Protein AF-A0A699YIA7-F1 (afdb_monomer_lite)

InterPro domains:
  IPR008942 ENTH/VHS [G3DSA:1.25.40.90] (1-120)

Secondary structure (DSSP, 8-state):
-HHHHHHHH--SSHHHHHHHHHHHHHHHHHH-HHHHHHHHHHHHHHHHHHTTTS-HHHHHHHHHHHHHHHHHHHHHHHHHT-TT------HHHHTHHHHHHHHHHHHHH----TTTTSS--

Foldseek 3Di:
DVLLVLLVVQDQDPVSLLVSLVVLVVCCVVPNLLVSLVSLLVLLVVLCVVLPPDDPVSVVVSVVSLVSSLSSLVSNLCVLPDPPCPPDDDPRSVCNNVSSVVSSCCSVVVDDDPPPPSPDD

Structure (mmCIF, N/CA/C/O backbone):
data_AF-A0A699YIA7-F1
#
_entry.id   AF-A0A699YIA7-F1
#
loop_
_atom_site.group_PDB
_atom_site.id
_atom_site.type_symbol
_atom_site.label_atom_id
_atom_site.label_alt_id
_atom_site.label_comp_id
_atom_site.label_asym_id
_atom_site.label_entity_id
_atom_site.label_seq_id
_atom_site.pdbx_PDB_ins_code
_atom_site.Cartn_x
_atom_site.Cartn_y
_atom_site.Cartn_z
_atom_site.occupancy
_atom_site.B_iso_or_equiv
_atom_site.auth_seq_id
_atom_site.auth_comp_id
_atom_site.auth_asym_id
_atom_site.auth_atom_id
_atom_site.pdbx_PDB_model_num
ATOM 1 N N . GLN A 1 1 ? -6.095 -1.971 -11.703 1.00 59.81 1 GLN A N 1
ATOM 2 C CA . GLN A 1 1 ? -7.245 -2.566 -10.991 1.00 59.81 1 GLN A CA 1
ATOM 3 C C . GLN A 1 1 ? -6.788 -3.659 -10.021 1.00 59.81 1 GLN A C 1
ATOM 5 O O . GLN A 1 1 ? -7.097 -3.532 -8.849 1.00 59.81 1 GLN A O 1
ATOM 10 N N . GLN A 1 2 ? -5.949 -4.624 -10.428 1.00 83.62 2 GLN A N 1
ATOM 11 C CA . GLN A 1 2 ? -5.488 -5.717 -9.546 1.00 83.62 2 GLN A CA 1
ATOM 12 C C . GLN A 1 2 ? -4.770 -5.266 -8.250 1.00 83.62 2 GLN A C 1
ATOM 14 O O . GLN A 1 2 ? -5.141 -5.707 -7.172 1.00 83.62 2 GLN A O 1
ATOM 19 N N . LEU A 1 3 ? -3.820 -4.318 -8.308 1.00 87.69 3 LEU A N 1
ATOM 20 C CA . LEU A 1 3 ? -3.093 -3.856 -7.105 1.00 87.69 3 LEU A CA 1
ATOM 21 C C . LEU A 1 3 ? -3.996 -3.190 -6.048 1.00 87.69 3 LEU A C 1
ATOM 23 O O . LEU A 1 3 ? -3.716 -3.282 -4.859 1.00 87.69 3 LEU A O 1
ATOM 27 N N . GLN A 1 4 ? -5.070 -2.505 -6.453 1.00 88.62 4 GLN A N 1
ATOM 28 C CA . GLN A 1 4 ? -5.969 -1.848 -5.494 1.00 88.62 4 GLN A CA 1
ATOM 29 C C . GLN A 1 4 ? -6.693 -2.874 -4.622 1.00 88.62 4 GLN A C 1
ATOM 31 O O . GLN A 1 4 ? -6.750 -2.692 -3.411 1.00 88.62 4 GLN A O 1
ATOM 36 N N . GLN A 1 5 ? -7.158 -3.969 -5.224 1.00 91.81 5 GLN A N 1
ATOM 37 C CA . GLN A 1 5 ? -7.799 -5.060 -4.499 1.00 91.81 5 GLN A CA 1
ATOM 38 C C . GLN A 1 5 ? -6.831 -5.718 -3.503 1.00 91.81 5 GLN A C 1
ATOM 40 O O . GLN A 1 5 ? -7.159 -5.882 -2.331 1.00 91.81 5 GLN A O 1
ATOM 45 N N . GLU A 1 6 ? -5.592 -5.978 -3.924 1.00 93.56 6 GLU A N 1
ATOM 46 C CA . GLU A 1 6 ? -4.547 -6.534 -3.050 1.00 93.56 6 GLU A CA 1
ATOM 47 C C . GLU A 1 6 ? -4.248 -5.620 -1.841 1.00 93.56 6 GLU A C 1
ATOM 49 O O . GLU A 1 6 ? -4.026 -6.089 -0.725 1.00 93.56 6 GLU A O 1
ATOM 54 N N . LEU A 1 7 ? -4.290 -4.293 -2.024 1.00 92.94 7 LEU A N 1
ATOM 55 C CA . LEU A 1 7 ? -4.131 -3.318 -0.935 1.00 92.94 7 LEU A CA 1
ATOM 56 C C . LEU A 1 7 ? -5.357 -3.239 -0.009 1.00 92.94 7 LEU A C 1
ATOM 58 O O . LEU A 1 7 ? -5.236 -2.835 1.153 1.00 92.94 7 LEU A O 1
ATOM 62 N N . GLU A 1 8 ? -6.547 -3.578 -0.499 1.00 92.25 8 GLU A N 1
ATOM 63 C CA . GLU A 1 8 ? -7.769 -3.625 0.304 1.00 92.25 8 GLU A CA 1
ATOM 64 C C . GLU A 1 8 ? -7.823 -4.855 1.207 1.00 92.25 8 GLU A C 1
ATOM 66 O O . GLU A 1 8 ? -8.228 -4.739 2.373 1.00 92.25 8 GLU A O 1
ATOM 71 N N . GLU A 1 9 ? -7.364 -5.984 0.669 1.00 92.56 9 GLU A N 1
ATOM 72 C CA . GLU A 1 9 ? -7.325 -7.300 1.305 1.00 92.56 9 GLU A CA 1
ATOM 73 C C . GLU A 1 9 ? -6.031 -7.550 2.104 1.00 92.56 9 GLU A C 1
ATOM 75 O O . GLU A 1 9 ? -5.913 -8.576 2.776 1.00 92.56 9 GLU A O 1
ATOM 80 N N . LEU A 1 10 ? -5.081 -6.603 2.098 1.00 93.56 10 LEU A N 1
ATOM 81 C CA . LEU A 1 10 ? -3.775 -6.734 2.749 1.00 93.56 10 LEU A CA 1
ATOM 82 C C . LEU A 1 10 ? -3.881 -7.154 4.225 1.00 93.56 10 LEU A C 1
ATOM 84 O O . LEU A 1 10 ? -4.318 -6.394 5.104 1.00 93.56 10 LEU A O 1
ATOM 88 N N . ARG A 1 11 ? -3.366 -8.351 4.513 1.00 92.44 11 ARG A N 1
ATOM 89 C CA . ARG A 1 11 ? -3.216 -8.883 5.869 1.00 92.44 11 ARG A CA 1
ATOM 90 C C . ARG A 1 11 ? -1.827 -8.573 6.419 1.00 92.44 11 ARG A C 1
ATOM 92 O O . ARG A 1 11 ? -0.880 -8.329 5.682 1.00 92.44 11 ARG A O 1
ATOM 99 N N . GLY A 1 12 ? -1.729 -8.546 7.747 1.00 86.50 12 GLY A N 1
ATOM 100 C CA . GLY A 1 12 ? -0.501 -8.180 8.463 1.00 86.50 12 GLY A CA 1
ATOM 101 C C . GLY A 1 12 ? 0.491 -9.328 8.649 1.00 86.50 12 GLY A C 1
ATOM 102 O O . GLY A 1 12 ? 1.499 -9.151 9.328 1.00 86.50 12 GLY A O 1
ATOM 103 N N . ASP A 1 13 ? 0.206 -10.515 8.114 1.00 94.00 13 ASP A N 1
ATOM 104 C CA . ASP A 1 13 ? 1.137 -11.636 8.162 1.00 94.00 13 ASP A CA 1
ATOM 105 C C . ASP A 1 13 ? 2.249 -11.480 7.112 1.00 94.00 13 ASP A C 1
ATOM 107 O O . ASP A 1 13 ? 2.071 -10.872 6.054 1.00 94.00 13 ASP A O 1
ATOM 111 N N . LYS A 1 14 ? 3.425 -12.044 7.414 1.00 87.69 14 LYS A N 1
ATOM 112 C CA . LYS A 1 14 ? 4.625 -11.897 6.576 1.00 87.69 14 LYS A CA 1
ATOM 113 C C . LYS A 1 14 ? 4.408 -12.374 5.139 1.00 87.69 14 LYS A C 1
ATOM 115 O O . LYS A 1 14 ? 4.963 -11.775 4.221 1.00 87.69 14 LYS A O 1
ATOM 120 N N . GLN A 1 15 ? 3.632 -13.441 4.943 1.00 90.94 15 GLN A N 1
ATOM 121 C CA . GLN A 1 15 ? 3.413 -14.024 3.623 1.00 90.94 15 GLN A CA 1
ATOM 122 C C . GLN A 1 15 ? 2.520 -13.120 2.772 1.00 90.94 15 GLN A C 1
ATOM 124 O O . GLN A 1 15 ? 2.874 -12.830 1.632 1.00 90.94 15 GLN A O 1
ATOM 129 N N . SER A 1 16 ? 1.425 -12.608 3.340 1.00 92.94 16 SER A N 1
ATOM 130 C CA . SER A 1 16 ? 0.554 -11.638 2.676 1.00 92.94 16 SER A CA 1
ATOM 131 C C . SER A 1 16 ? 1.305 -10.357 2.326 1.00 92.94 16 SER A C 1
ATOM 133 O O . SER A 1 16 ? 1.180 -9.874 1.205 1.00 92.94 16 SER A O 1
ATOM 135 N N . ILE A 1 17 ? 2.113 -9.822 3.246 1.00 92.44 17 ILE A N 1
ATOM 136 C CA . ILE A 1 17 ? 2.890 -8.602 2.993 1.00 92.44 17 ILE A CA 1
ATOM 137 C C . ILE A 1 17 ? 3.889 -8.823 1.855 1.00 92.44 17 ILE A C 1
ATOM 139 O O . ILE A 1 17 ? 3.979 -7.988 0.957 1.00 92.44 17 ILE A O 1
ATOM 143 N N . LYS A 1 18 ? 4.616 -9.948 1.860 1.00 90.00 18 LYS A N 1
ATOM 144 C CA . LYS A 1 18 ? 5.569 -10.265 0.791 1.00 90.00 18 LYS A CA 1
ATOM 145 C C . LYS A 1 18 ? 4.866 -10.447 -0.557 1.00 90.00 18 LYS A C 1
ATOM 147 O O . LYS A 1 18 ? 5.320 -9.882 -1.542 1.00 90.00 18 LYS A O 1
ATOM 152 N N . TRP A 1 19 ? 3.753 -11.180 -0.593 1.00 92.62 19 TRP A N 1
ATOM 153 C CA . TRP A 1 19 ? 2.971 -11.389 -1.814 1.00 92.62 19 TRP A CA 1
ATOM 154 C C . TRP A 1 19 ? 2.532 -10.064 -2.444 1.00 92.62 19 TRP A C 1
ATOM 156 O O . TRP A 1 19 ? 2.777 -9.816 -3.624 1.00 92.62 19 TRP A O 1
ATOM 166 N N . VAL A 1 20 ? 1.942 -9.174 -1.642 1.00 93.88 20 VAL A N 1
ATOM 167 C CA . VAL A 1 20 ? 1.495 -7.862 -2.1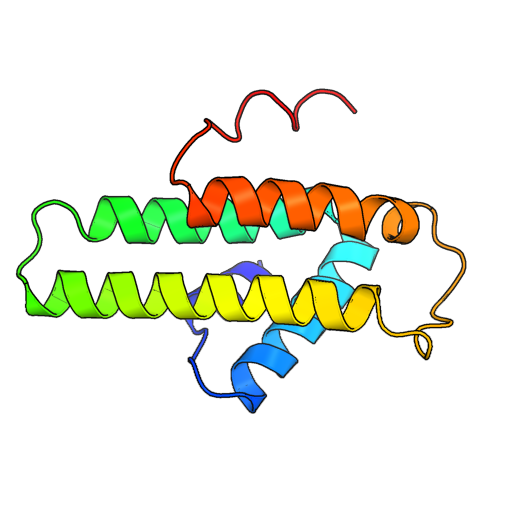25 1.00 93.88 20 VAL A CA 1
ATOM 168 C C . VAL A 1 20 ? 2.687 -6.975 -2.504 1.00 93.88 20 VAL A C 1
ATOM 170 O O . VAL A 1 20 ? 2.581 -6.197 -3.450 1.00 93.88 20 VAL A O 1
ATOM 173 N N . ALA A 1 21 ? 3.839 -7.106 -1.836 1.00 90.88 21 ALA A N 1
ATOM 174 C CA . ALA A 1 21 ? 5.066 -6.409 -2.225 1.00 90.88 21 ALA A CA 1
ATOM 175 C C . ALA A 1 21 ? 5.563 -6.856 -3.608 1.00 90.88 21 ALA A C 1
ATOM 177 O O . ALA A 1 21 ? 5.880 -6.006 -4.438 1.00 90.88 21 ALA A O 1
ATOM 178 N N . ASP A 1 22 ? 5.567 -8.162 -3.882 1.00 89.25 22 ASP A N 1
ATOM 179 C CA . ASP A 1 22 ? 5.944 -8.709 -5.188 1.00 89.25 22 ASP A CA 1
ATOM 180 C C . ASP A 1 22 ? 4.982 -8.188 -6.281 1.00 89.25 22 ASP A C 1
ATOM 182 O O . ASP A 1 22 ? 5.426 -7.685 -7.315 1.00 89.25 22 ASP A O 1
ATOM 186 N N . LYS A 1 23 ? 3.666 -8.162 -6.014 1.00 90.00 23 LYS A N 1
ATOM 187 C CA . LYS A 1 23 ? 2.661 -7.570 -6.922 1.00 90.00 23 LYS A CA 1
ATOM 188 C C . LYS A 1 23 ? 2.814 -6.067 -7.124 1.00 90.00 23 LYS A C 1
ATOM 190 O O . LYS A 1 23 ? 2.613 -5.569 -8.232 1.00 90.00 23 LYS A O 1
ATOM 195 N N . ALA A 1 24 ? 3.194 -5.333 -6.084 1.00 89.44 24 ALA A N 1
ATOM 196 C CA . ALA A 1 24 ? 3.501 -3.914 -6.187 1.00 89.44 24 ALA A CA 1
ATOM 197 C C . ALA A 1 24 ? 4.739 -3.668 -7.066 1.00 89.44 24 ALA A C 1
ATOM 199 O O . ALA A 1 24 ? 4.754 -2.708 -7.833 1.00 89.44 24 ALA A O 1
ATOM 200 N N . LEU A 1 25 ? 5.750 -4.538 -7.005 1.00 85.12 25 LEU A N 1
ATOM 201 C CA . LEU A 1 25 ? 6.943 -4.451 -7.850 1.00 85.12 25 LEU A CA 1
ATOM 202 C C . LEU A 1 25 ? 6.646 -4.803 -9.313 1.00 85.12 25 LEU A C 1
ATOM 204 O O . LEU A 1 25 ? 7.048 -4.047 -10.197 1.00 85.12 25 LEU A O 1
ATOM 208 N N . GLU A 1 26 ? 5.880 -5.868 -9.576 1.00 86.00 26 GLU A N 1
ATOM 209 C CA . GLU A 1 26 ? 5.374 -6.195 -10.922 1.00 86.00 26 GLU A CA 1
ATOM 210 C C . GLU A 1 26 ? 4.597 -5.003 -11.516 1.00 86.00 26 GLU A C 1
ATOM 212 O O . GLU A 1 26 ? 4.849 -4.559 -12.639 1.00 86.00 26 GLU A O 1
ATOM 217 N N . ALA A 1 27 ? 3.692 -4.408 -10.730 1.00 85.00 27 ALA A N 1
ATOM 218 C CA . ALA A 1 27 ? 2.932 -3.234 -11.145 1.00 85.00 27 ALA A CA 1
ATOM 219 C C . ALA A 1 27 ? 3.822 -1.999 -11.362 1.00 85.00 27 ALA A C 1
ATOM 221 O O . ALA A 1 27 ? 3.547 -1.199 -12.255 1.00 85.00 27 ALA A O 1
ATOM 222 N N . ALA A 1 28 ? 4.894 -1.832 -10.581 1.00 83.62 28 ALA A N 1
ATOM 223 C CA . ALA A 1 28 ? 5.832 -0.724 -10.743 1.00 83.62 28 ALA A CA 1
ATOM 224 C C . ALA A 1 28 ? 6.638 -0.842 -12.043 1.00 83.62 28 ALA A C 1
ATOM 226 O O . ALA A 1 28 ? 6.951 0.183 -12.647 1.00 83.62 28 ALA A O 1
ATOM 227 N N . GLN A 1 29 ? 6.940 -2.062 -12.492 1.00 79.19 29 GLN A N 1
ATOM 228 C CA . GLN A 1 29 ? 7.580 -2.304 -13.787 1.00 79.19 29 GLN A CA 1
ATOM 229 C C . GLN A 1 29 ? 6.645 -1.963 -14.955 1.00 79.19 29 GLN A C 1
ATOM 231 O O . GLN A 1 29 ? 7.092 -1.377 -15.936 1.00 79.19 29 GLN A O 1
ATOM 236 N N . ALA A 1 30 ? 5.350 -2.275 -14.835 1.00 79.12 30 ALA A N 1
ATOM 237 C CA . ALA A 1 30 ? 4.370 -2.031 -15.894 1.00 79.12 30 ALA A CA 1
ATOM 238 C C . ALA A 1 30 ? 3.857 -0.578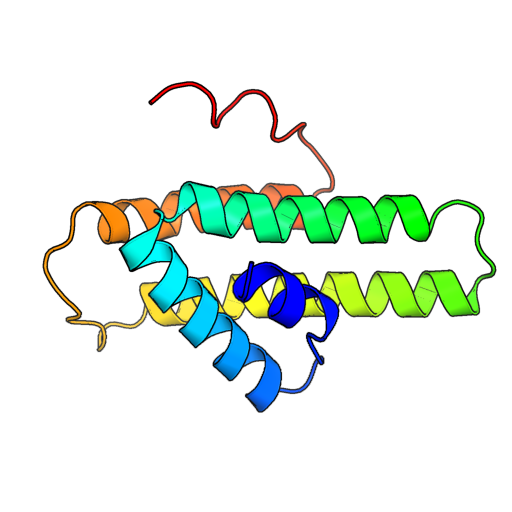 -15.950 1.00 79.12 30 ALA A C 1
ATOM 240 O O . ALA A 1 30 ? 3.703 -0.013 -17.029 1.00 79.12 30 ALA A O 1
ATOM 241 N N . ALA A 1 31 ? 3.565 0.027 -14.795 1.00 76.06 31 ALA A N 1
ATOM 242 C CA . ALA A 1 31 ? 2.874 1.318 -14.677 1.00 76.06 31 ALA A CA 1
ATOM 243 C C . ALA A 1 31 ? 3.731 2.435 -14.049 1.00 76.06 31 ALA A C 1
ATOM 245 O O . ALA A 1 31 ? 3.275 3.573 -13.917 1.00 76.06 31 ALA A O 1
ATOM 246 N N . GLY A 1 32 ? 4.963 2.124 -13.644 1.00 74.12 32 GLY A N 1
ATOM 247 C CA . GLY A 1 32 ? 5.874 3.051 -12.981 1.00 74.12 32 GLY A CA 1
ATOM 248 C C . GLY A 1 32 ? 5.709 3.100 -11.458 1.00 74.12 32 GLY A C 1
ATOM 249 O O . GLY A 1 32 ? 4.610 3.036 -10.901 1.00 74.12 32 GLY A O 1
ATOM 250 N N . SER A 1 33 ? 6.831 3.296 -10.764 1.00 73.62 33 SER A N 1
ATOM 251 C CA . SER A 1 33 ? 6.915 3.367 -9.297 1.00 73.62 33 SER A CA 1
ATOM 252 C C . SER A 1 33 ? 6.022 4.435 -8.670 1.00 73.62 33 SER A C 1
ATOM 254 O O . SER A 1 33 ? 5.397 4.203 -7.635 1.00 73.62 33 SER A O 1
ATOM 256 N N . SER A 1 34 ? 5.903 5.593 -9.319 1.00 76.19 34 SER A N 1
ATOM 257 C CA . SER A 1 34 ? 5.041 6.683 -8.862 1.00 76.19 34 SER A CA 1
ATOM 258 C C . SER A 1 34 ? 3.567 6.270 -8.790 1.00 76.19 34 SER A C 1
ATOM 260 O O . SER A 1 34 ? 2.867 6.676 -7.866 1.00 76.19 34 SER A O 1
ATOM 262 N N . ALA A 1 35 ? 3.079 5.456 -9.732 1.00 79.56 35 ALA A N 1
ATOM 263 C CA . ALA A 1 35 ? 1.686 5.009 -9.739 1.00 79.56 35 ALA A CA 1
ATOM 264 C C . ALA A 1 35 ? 1.391 4.058 -8.569 1.00 79.56 35 ALA A C 1
ATOM 266 O O . ALA A 1 35 ? 0.373 4.209 -7.893 1.00 79.56 35 ALA A O 1
ATOM 267 N N . VAL A 1 36 ? 2.317 3.141 -8.286 1.00 84.50 36 VAL A N 1
ATOM 268 C CA . VAL A 1 36 ? 2.232 2.205 -7.156 1.00 84.50 36 VAL A CA 1
ATOM 269 C C . VAL A 1 36 ? 2.262 2.946 -5.822 1.00 84.50 36 VAL A C 1
ATOM 271 O O . VAL A 1 36 ? 1.394 2.726 -4.978 1.00 84.50 36 VAL A O 1
ATOM 274 N N . MET A 1 37 ? 3.194 3.889 -5.648 1.00 81.81 37 MET A N 1
ATOM 275 C CA . MET A 1 37 ? 3.266 4.669 -4.410 1.00 81.81 37 MET A CA 1
ATOM 276 C C . MET A 1 37 ? 2.030 5.541 -4.204 1.00 81.81 37 MET A C 1
ATOM 278 O O . MET A 1 37 ? 1.523 5.608 -3.086 1.00 81.81 37 MET A O 1
ATOM 282 N N . ARG A 1 38 ? 1.481 6.142 -5.269 1.00 83.19 38 ARG A N 1
ATOM 283 C CA . ARG A 1 38 ? 0.200 6.859 -5.186 1.00 83.19 38 ARG A CA 1
ATOM 284 C C . ARG A 1 38 ? -0.927 5.945 -4.712 1.00 83.19 38 ARG A C 1
ATOM 286 O O . ARG A 1 38 ? -1.642 6.332 -3.798 1.00 83.19 38 ARG A O 1
ATOM 293 N N . ALA A 1 39 ? -1.050 4.734 -5.257 1.00 88.19 39 ALA A N 1
ATOM 294 C CA . ALA A 1 39 ? -2.085 3.787 -4.835 1.00 88.19 39 ALA A CA 1
ATOM 295 C C . ALA A 1 39 ? -1.981 3.435 -3.338 1.00 88.19 39 ALA A C 1
ATOM 297 O O . ALA A 1 39 ? -2.986 3.461 -2.624 1.00 88.19 39 ALA A O 1
ATOM 298 N N . ILE A 1 40 ? -0.764 3.179 -2.845 1.00 89.50 40 ILE A N 1
ATOM 299 C CA . ILE A 1 40 ? -0.510 2.885 -1.427 1.00 89.50 40 ILE A CA 1
ATOM 300 C C . ILE A 1 40 ? -0.865 4.088 -0.540 1.00 89.50 40 ILE A C 1
ATOM 302 O O . ILE A 1 40 ? -1.530 3.922 0.487 1.00 89.50 40 ILE A O 1
ATOM 306 N N . ILE A 1 41 ? -0.455 5.303 -0.926 1.00 84.38 41 ILE A N 1
ATOM 307 C CA . ILE A 1 41 ? -0.743 6.498 -0.126 1.00 84.38 41 ILE A CA 1
ATOM 308 C C . ILE A 1 41 ? -2.239 6.810 -0.123 1.00 84.38 41 ILE A C 1
ATOM 310 O O . ILE A 1 41 ? -2.796 7.029 0.950 1.00 84.38 41 ILE A O 1
ATOM 314 N N . THR A 1 42 ? -2.906 6.764 -1.281 1.00 88.75 42 THR A N 1
ATOM 315 C CA . THR A 1 42 ? -4.359 6.951 -1.377 1.00 88.75 42 THR A CA 1
ATOM 316 C C . THR A 1 42 ? -5.084 5.994 -0.439 1.00 88.75 42 THR A C 1
ATOM 318 O O . THR A 1 42 ? -5.908 6.438 0.356 1.00 88.75 42 THR A O 1
ATOM 321 N N . ARG A 1 43 ? -4.718 4.704 -0.435 1.00 91.19 43 ARG A N 1
ATOM 322 C CA . ARG A 1 43 ? -5.327 3.726 0.473 1.00 91.19 43 ARG A CA 1
ATOM 323 C C . ARG A 1 43 ? -5.107 4.083 1.945 1.00 91.19 43 ARG A C 1
ATOM 325 O O . ARG A 1 43 ? -6.043 3.993 2.736 1.00 91.19 43 ARG A O 1
ATOM 332 N N . SER A 1 44 ? -3.900 4.500 2.326 1.00 87.31 44 SER A N 1
ATOM 333 C CA . SER A 1 44 ? -3.608 4.912 3.706 1.00 87.31 44 SER A CA 1
ATOM 334 C C . SER A 1 44 ? -4.395 6.151 4.136 1.00 87.31 44 SER A C 1
ATOM 336 O O . SER A 1 44 ? -4.860 6.202 5.277 1.00 87.31 44 SER A O 1
ATOM 338 N N . SER A 1 45 ? -4.577 7.123 3.236 1.00 87.06 45 SER A N 1
ATOM 339 C CA . SER A 1 45 ? -5.406 8.309 3.475 1.00 87.06 45 SER A CA 1
ATOM 340 C C . SER A 1 45 ? -6.875 7.935 3.649 1.00 87.06 45 SER A C 1
ATOM 342 O O . SER A 1 45 ? -7.461 8.309 4.659 1.00 87.06 45 SER A O 1
ATOM 344 N N . THR A 1 46 ? -7.436 7.098 2.768 1.00 90.19 46 THR A N 1
ATOM 345 C CA . THR A 1 46 ? -8.818 6.603 2.898 1.00 90.19 46 THR A CA 1
ATOM 346 C C . THR A 1 46 ? -9.041 5.876 4.225 1.00 90.19 46 THR A C 1
ATOM 348 O O . THR A 1 46 ? -10.057 6.078 4.880 1.00 90.19 46 THR A O 1
ATOM 351 N N . LEU A 1 47 ? -8.082 5.057 4.671 1.00 89.12 47 LEU A N 1
ATOM 352 C CA . LEU A 1 47 ? -8.168 4.393 5.976 1.00 89.12 47 LEU A CA 1
ATOM 353 C C . LEU A 1 47 ? -8.060 5.379 7.152 1.00 89.12 47 LEU A C 1
ATOM 355 O O . LEU A 1 47 ? -8.650 5.135 8.200 1.00 89.12 47 LEU A O 1
ATOM 359 N N . LYS A 1 48 ? -7.290 6.467 7.010 1.00 86.06 48 LYS A N 1
ATOM 360 C CA . LYS A 1 48 ? -7.154 7.513 8.038 1.00 86.06 48 LYS A CA 1
ATOM 361 C C . LYS A 1 48 ? -8.450 8.307 8.174 1.00 86.06 48 LYS A C 1
ATOM 363 O O . LYS A 1 48 ? -8.912 8.515 9.288 1.00 86.06 48 LYS A O 1
ATOM 368 N N . GLU A 1 49 ? -9.012 8.732 7.049 1.00 87.12 49 GLU A N 1
ATOM 369 C CA . GLU A 1 49 ? -10.279 9.462 6.984 1.00 87.12 49 GLU A CA 1
ATOM 370 C C . GLU A 1 49 ? -11.433 8.592 7.477 1.00 87.12 49 GLU A C 1
ATOM 372 O O . GLU A 1 49 ? -12.215 9.038 8.307 1.00 87.12 49 GLU A O 1
ATOM 377 N N . GLY A 1 50 ? -11.477 7.322 7.066 1.00 85.12 50 GLY A N 1
ATOM 378 C CA . GLY A 1 50 ? -12.491 6.373 7.522 1.00 85.12 50 GLY A CA 1
ATOM 379 C C . GLY A 1 50 ? -12.432 6.058 9.018 1.00 85.12 50 GLY A C 1
ATOM 380 O O . GLY A 1 50 ? -13.419 5.581 9.557 1.00 85.12 50 GLY A O 1
ATOM 381 N N . ALA A 1 51 ? -11.305 6.307 9.695 1.00 81.69 51 ALA A N 1
ATOM 382 C CA . ALA A 1 51 ? -11.189 6.142 11.146 1.00 81.69 51 ALA A CA 1
ATOM 383 C C . ALA A 1 51 ? -11.694 7.367 11.928 1.00 81.69 51 ALA A C 1
ATOM 385 O O . ALA A 1 51 ? -11.880 7.291 13.143 1.00 81.69 51 ALA A O 1
ATOM 386 N N . ALA A 1 52 ? -11.885 8.508 11.259 1.00 81.62 52 ALA A N 1
ATOM 387 C CA . ALA A 1 52 ? -12.406 9.708 11.891 1.00 81.62 52 ALA A CA 1
ATOM 388 C C . ALA A 1 52 ? -13.922 9.573 12.094 1.00 81.62 52 ALA A C 1
ATOM 390 O O . ALA A 1 52 ? -14.672 9.367 11.146 1.00 81.62 52 ALA A O 1
ATOM 391 N N . GLY A 1 53 ? -14.381 9.706 13.339 1.00 79.62 53 GLY A N 1
ATOM 392 C CA . GLY A 1 53 ? -15.812 9.682 13.663 1.00 79.62 53 GLY A CA 1
ATOM 393 C C . GLY A 1 53 ? -16.454 8.291 13.712 1.00 79.62 53 GLY A C 1
ATOM 394 O O . GLY A 1 53 ? -17.666 8.207 13.895 1.00 79.62 53 GLY A O 1
ATOM 395 N N . THR A 1 54 ? -15.678 7.209 13.589 1.00 87.88 54 THR A N 1
ATOM 396 C CA . THR A 1 54 ? -16.155 5.836 13.832 1.00 87.88 54 THR A CA 1
ATOM 397 C C . THR A 1 54 ? -15.969 5.420 15.290 1.00 87.88 54 THR A C 1
ATOM 399 O O . THR A 1 54 ? -15.233 6.061 16.042 1.00 87.88 54 THR A O 1
ATOM 402 N N . ASP A 1 55 ? -16.601 4.316 15.696 1.00 93.44 55 ASP A N 1
ATOM 403 C CA . ASP A 1 55 ? -16.403 3.748 17.028 1.00 93.44 55 ASP A CA 1
ATOM 404 C C . ASP A 1 55 ? -14.932 3.327 17.268 1.00 93.44 55 ASP A C 1
ATOM 406 O O . ASP A 1 55 ? -14.186 3.066 16.312 1.00 93.44 55 ASP A O 1
ATOM 410 N N . PRO A 1 56 ? -14.485 3.234 18.537 1.00 87.50 56 PRO A N 1
ATOM 411 C CA . PRO A 1 56 ? -13.090 2.932 18.855 1.00 87.50 56 PRO A CA 1
ATOM 412 C C . PRO A 1 56 ? -12.581 1.594 18.300 1.00 87.50 56 PRO A C 1
ATOM 414 O O . PRO A 1 56 ? -11.402 1.494 17.957 1.00 87.50 56 PRO A O 1
ATOM 417 N N . ALA A 1 57 ? -13.432 0.569 18.194 1.00 86.88 57 ALA A N 1
ATOM 418 C CA . ALA A 1 57 ? -13.017 -0.742 17.701 1.00 86.88 57 ALA A CA 1
ATOM 419 C C . ALA A 1 57 ? -12.785 -0.709 16.183 1.00 86.88 57 ALA A C 1
ATOM 421 O O . ALA A 1 57 ? -11.777 -1.227 15.691 1.00 86.88 57 ALA A O 1
ATOM 422 N N . MET A 1 58 ? -13.662 -0.030 15.441 1.00 88.94 58 MET A N 1
ATOM 423 C CA . MET A 1 58 ? -13.477 0.211 14.012 1.00 88.94 58 MET A CA 1
ATOM 424 C C . MET A 1 58 ? -12.254 1.093 13.736 1.00 88.94 58 MET A C 1
ATOM 426 O O . MET A 1 58 ? -11.443 0.770 12.865 1.00 88.94 58 MET A O 1
ATOM 430 N N . ALA A 1 59 ? -12.052 2.156 14.521 1.00 82.50 59 ALA A N 1
ATOM 431 C CA . ALA A 1 59 ? -10.882 3.022 14.391 1.00 82.50 59 ALA A CA 1
ATOM 432 C C . ALA A 1 59 ? -9.567 2.240 14.584 1.00 82.50 59 ALA A C 1
ATOM 434 O O . ALA A 1 59 ? -8.629 2.394 13.796 1.00 82.50 59 ALA A O 1
ATOM 435 N N . GLN A 1 60 ? -9.513 1.332 15.567 1.00 84.50 60 GLN A N 1
ATOM 436 C CA . GLN A 1 60 ? -8.366 0.440 15.778 1.00 84.50 60 GLN A CA 1
ATOM 437 C C . GLN A 1 60 ? -8.150 -0.530 14.610 1.00 84.50 60 GLN A C 1
ATOM 439 O O . GLN A 1 60 ? -7.010 -0.745 14.191 1.00 84.50 60 GLN A O 1
ATOM 444 N N . LEU A 1 61 ? -9.221 -1.098 14.045 1.00 88.81 61 LEU A N 1
ATOM 445 C CA . LEU A 1 61 ? -9.126 -1.978 12.878 1.00 88.81 61 LEU A CA 1
ATOM 446 C C . LEU A 1 61 ? -8.548 -1.236 11.662 1.00 88.81 61 LEU A C 1
ATOM 448 O O . LEU A 1 61 ? -7.649 -1.746 10.988 1.00 88.81 61 LEU A O 1
ATOM 452 N N . LEU A 1 62 ? -9.029 -0.023 11.394 1.00 88.00 62 LEU A N 1
ATOM 453 C CA . LEU A 1 62 ? -8.549 0.812 10.292 1.00 88.00 62 LEU A CA 1
ATOM 454 C C . LEU A 1 62 ? -7.102 1.263 10.516 1.00 88.00 62 LEU A C 1
ATOM 456 O O . LEU A 1 62 ? -6.287 1.209 9.591 1.00 88.00 62 LEU A O 1
ATOM 460 N N . GLN A 1 63 ? -6.734 1.605 11.752 1.00 86.00 63 GLN A N 1
ATOM 461 C CA . GLN A 1 63 ? -5.350 1.896 12.117 1.00 86.00 63 GLN A CA 1
ATOM 462 C C . GLN A 1 63 ? -4.437 0.678 11.921 1.00 86.00 63 GLN A C 1
ATOM 464 O O . GLN A 1 63 ? -3.348 0.819 11.365 1.00 86.00 63 GLN A O 1
ATOM 469 N N . LYS A 1 64 ? -4.887 -0.530 12.282 1.00 88.38 64 LYS A N 1
ATOM 470 C CA . LYS A 1 64 ? -4.151 -1.777 12.025 1.00 88.38 64 LYS A CA 1
ATOM 471 C C . LYS A 1 64 ? -3.921 -1.998 10.528 1.00 88.38 64 LYS A C 1
ATOM 473 O O . LYS A 1 64 ? -2.812 -2.339 10.127 1.00 88.38 64 LYS A O 1
ATOM 478 N N . LYS A 1 65 ? -4.922 -1.733 9.682 1.00 90.44 65 LYS A N 1
ATOM 479 C CA . LYS A 1 65 ? -4.752 -1.786 8.219 1.00 90.44 65 LYS A CA 1
ATOM 480 C C . LYS A 1 65 ? -3.719 -0.767 7.719 1.00 90.44 65 LYS A C 1
ATOM 482 O O . LYS A 1 65 ? -2.911 -1.102 6.857 1.00 90.44 65 LYS A O 1
ATOM 487 N N . ARG A 1 66 ? -3.673 0.444 8.290 1.00 88.88 66 ARG A N 1
ATOM 488 C CA . ARG A 1 66 ? -2.626 1.438 7.967 1.00 88.88 66 ARG A CA 1
ATOM 489 C C . ARG A 1 66 ? -1.232 0.966 8.375 1.00 88.88 66 ARG A C 1
ATOM 491 O O . ARG A 1 66 ? -0.286 1.163 7.622 1.00 88.88 66 ARG A O 1
ATOM 498 N N . ILE A 1 67 ? -1.107 0.310 9.527 1.00 87.00 67 ILE A N 1
ATOM 499 C CA . ILE A 1 67 ? 0.155 -0.295 9.972 1.00 87.00 67 ILE A CA 1
ATOM 500 C C . ILE A 1 67 ? 0.613 -1.385 8.988 1.00 87.00 67 ILE A C 1
ATOM 502 O O . ILE A 1 67 ? 1.786 -1.416 8.625 1.00 87.00 67 ILE A O 1
ATOM 506 N N . ASN A 1 68 ? -0.296 -2.219 8.470 1.00 90.38 68 ASN A N 1
ATOM 507 C CA . ASN A 1 68 ? 0.054 -3.210 7.443 1.00 90.38 68 ASN A CA 1
ATOM 508 C C . ASN A 1 68 ? 0.618 -2.553 6.171 1.00 90.38 68 ASN A C 1
ATOM 510 O O . ASN A 1 68 ? 1.587 -3.056 5.606 1.00 90.38 68 ASN A O 1
ATOM 514 N N . LEU A 1 69 ? 0.070 -1.407 5.743 1.00 89.81 69 LEU A N 1
ATOM 515 C CA . LEU A 1 69 ? 0.615 -0.648 4.608 1.00 89.81 69 LEU A CA 1
ATOM 516 C C . LEU A 1 69 ? 2.029 -0.119 4.884 1.00 89.81 69 LEU A C 1
ATOM 518 O O . LEU A 1 69 ? 2.854 -0.097 3.975 1.00 89.81 69 LEU A O 1
ATOM 522 N N . LEU A 1 70 ? 2.340 0.275 6.123 1.00 87.00 70 LEU A N 1
ATOM 523 C CA . LEU A 1 70 ? 3.704 0.668 6.498 1.00 87.00 70 LEU A CA 1
ATOM 524 C C . LEU A 1 70 ? 4.671 -0.513 6.392 1.00 87.00 70 LEU A C 1
ATOM 526 O O . LEU A 1 70 ? 5.762 -0.358 5.842 1.00 87.00 70 LEU A O 1
ATOM 530 N N . TYR A 1 71 ? 4.261 -1.695 6.860 1.00 87.81 71 TYR A N 1
ATOM 531 C CA . TYR A 1 71 ? 5.062 -2.906 6.695 1.00 87.81 71 TYR A CA 1
ATOM 532 C C . TYR A 1 71 ? 5.263 -3.263 5.222 1.00 87.81 71 TYR A C 1
ATOM 534 O O . TYR A 1 71 ? 6.383 -3.581 4.839 1.00 87.81 71 TYR A O 1
ATOM 542 N N . LEU A 1 72 ? 4.227 -3.130 4.388 1.00 90.44 72 LEU A N 1
ATOM 543 C CA . LEU A 1 72 ? 4.329 -3.318 2.940 1.00 90.44 72 LEU A CA 1
ATOM 544 C C . LEU A 1 72 ? 5.378 -2.393 2.315 1.00 90.44 72 LEU A C 1
ATOM 546 O O . LEU A 1 72 ? 6.263 -2.865 1.607 1.00 90.44 72 LEU A O 1
ATOM 550 N N . VAL A 1 73 ? 5.322 -1.091 2.605 1.00 86.75 73 VAL A N 1
ATOM 551 C CA . VAL A 1 73 ? 6.297 -0.118 2.084 1.00 86.75 73 VAL A CA 1
ATOM 552 C C . VAL A 1 73 ? 7.714 -0.448 2.551 1.00 86.75 73 VAL A C 1
ATOM 554 O O . VAL A 1 73 ? 8.649 -0.413 1.753 1.00 86.75 73 VAL A O 1
ATOM 557 N N . ASN A 1 74 ? 7.879 -0.827 3.818 1.00 84.25 74 ASN A N 1
ATOM 558 C CA . ASN A 1 74 ? 9.171 -1.245 4.353 1.00 84.25 74 ASN A CA 1
ATOM 559 C C . ASN A 1 74 ? 9.705 -2.518 3.671 1.00 84.25 74 ASN A C 1
ATOM 561 O O . ASN A 1 74 ? 10.894 -2.615 3.366 1.00 84.25 74 ASN A O 1
ATOM 565 N N . THR A 1 75 ? 8.837 -3.493 3.398 1.00 85.69 75 THR A N 1
ATOM 566 C CA . THR A 1 75 ? 9.201 -4.707 2.661 1.00 85.69 75 THR A CA 1
ATOM 567 C C . THR A 1 75 ? 9.609 -4.378 1.229 1.00 85.69 75 THR A C 1
ATOM 569 O O . THR A 1 75 ? 10.655 -4.845 0.794 1.00 85.69 75 THR A O 1
ATOM 572 N N . ILE A 1 76 ? 8.865 -3.518 0.528 1.00 84.44 76 ILE A N 1
ATOM 573 C CA . ILE A 1 76 ? 9.224 -3.042 -0.816 1.00 84.44 76 ILE A CA 1
ATOM 574 C C . ILE A 1 76 ? 10.617 -2.390 -0.800 1.00 84.44 76 ILE A C 1
ATOM 576 O O . ILE A 1 76 ? 11.466 -2.764 -1.605 1.00 84.44 76 ILE A O 1
ATOM 580 N N . LEU A 1 77 ? 10.896 -1.491 0.155 1.00 78.62 77 LEU A N 1
ATOM 581 C CA . LEU A 1 77 ? 12.224 -0.875 0.323 1.00 78.62 77 LEU A CA 1
ATOM 582 C C . LEU A 1 77 ? 13.325 -1.904 0.556 1.00 78.62 77 LEU A C 1
ATOM 584 O O . LEU A 1 77 ? 14.404 -1.791 -0.018 1.00 78.62 77 LEU A O 1
ATOM 588 N N . THR A 1 78 ? 13.061 -2.890 1.410 1.00 81.62 78 THR A N 1
ATOM 589 C CA . THR A 1 78 ? 14.031 -3.938 1.737 1.00 81.62 78 THR A CA 1
ATOM 590 C C . THR A 1 78 ? 14.358 -4.763 0.499 1.00 81.62 78 THR A C 1
ATOM 592 O O . THR A 1 78 ? 15.527 -5.021 0.236 1.00 81.62 78 THR A O 1
ATOM 595 N N . ILE A 1 79 ? 13.342 -5.124 -0.290 1.00 79.56 79 ILE A N 1
ATOM 596 C CA . ILE A 1 79 ? 13.509 -5.866 -1.539 1.00 79.56 79 ILE A CA 1
ATOM 597 C C . ILE A 1 79 ? 14.357 -5.041 -2.519 1.00 79.56 79 ILE A C 1
ATOM 599 O O . ILE A 1 79 ? 15.396 -5.508 -2.959 1.00 79.56 79 ILE A O 1
ATOM 603 N N . ILE A 1 80 ? 14.009 -3.782 -2.786 1.00 73.62 80 ILE A N 1
ATOM 604 C CA . ILE A 1 80 ? 14.752 -2.947 -3.753 1.00 73.62 80 ILE A CA 1
ATOM 605 C C . ILE A 1 80 ? 16.205 -2.704 -3.329 1.00 73.62 80 ILE A C 1
ATOM 607 O O . ILE A 1 80 ? 17.089 -2.649 -4.176 1.00 73.62 80 ILE A O 1
ATOM 611 N N . ASN A 1 81 ? 16.456 -2.550 -2.027 1.00 68.69 81 ASN A N 1
ATOM 612 C CA . ASN A 1 81 ? 17.801 -2.345 -1.493 1.00 68.69 81 ASN A CA 1
ATOM 613 C C . ASN A 1 81 ? 18.563 -3.665 -1.263 1.00 68.69 81 ASN A C 1
ATOM 615 O O . ASN A 1 81 ? 19.685 -3.631 -0.758 1.00 68.69 81 ASN A O 1
ATOM 619 N N . SER A 1 82 ? 17.974 -4.821 -1.593 1.00 65.00 82 SER A N 1
ATOM 620 C CA . SER A 1 82 ? 18.651 -6.110 -1.455 1.00 65.00 82 SER A CA 1
ATOM 621 C C . SER A 1 82 ? 19.696 -6.284 -2.564 1.00 65.00 82 SER A C 1
ATOM 623 O O . SER A 1 82 ? 19.360 -6.146 -3.742 1.00 65.00 82 SER A O 1
ATOM 625 N N . PRO A 1 83 ? 20.946 -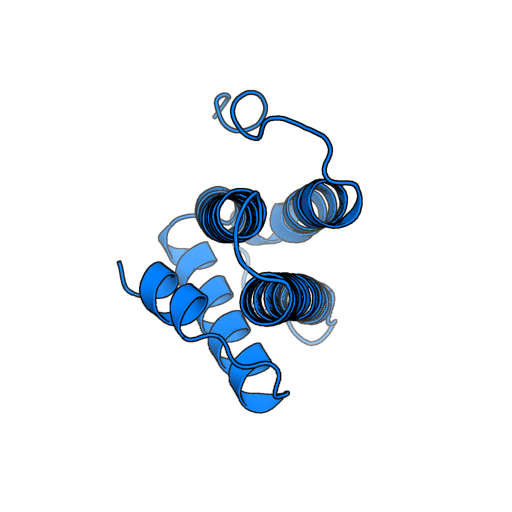6.640 -2.221 1.00 54.66 83 PRO A N 1
ATOM 626 C CA . PRO A 1 83 ? 22.044 -6.754 -3.185 1.00 54.66 83 PRO A CA 1
ATOM 627 C C . PRO A 1 83 ? 21.829 -7.858 -4.235 1.00 54.66 83 PRO A C 1
ATOM 629 O O . PRO A 1 83 ? 22.416 -7.793 -5.312 1.00 54.66 83 PRO A O 1
ATOM 632 N N . ASP A 1 84 ? 20.955 -8.829 -3.954 1.00 51.00 84 ASP A N 1
ATOM 633 C CA . ASP A 1 84 ? 20.638 -9.946 -4.854 1.00 51.00 84 ASP A CA 1
ATOM 634 C C . ASP A 1 84 ? 19.665 -9.574 -5.982 1.00 51.00 84 ASP A C 1
ATOM 636 O O . ASP A 1 84 ? 19.527 -10.314 -6.960 1.00 51.00 84 ASP A O 1
ATOM 640 N N . LEU A 1 85 ? 19.017 -8.404 -5.908 1.00 51.44 85 LEU A N 1
ATOM 641 C CA . LEU A 1 85 ? 18.219 -7.875 -7.009 1.00 51.44 85 LEU A CA 1
ATOM 642 C C . LEU A 1 85 ? 19.120 -7.203 -8.046 1.00 51.44 85 LEU A C 1
ATOM 644 O O . LEU A 1 85 ? 19.043 -6.014 -8.332 1.00 51.44 85 LEU A O 1
ATOM 648 N N . SER A 1 86 ? 19.884 -8.053 -8.726 1.00 42.78 86 SER A N 1
ATOM 649 C CA . SER A 1 86 ? 20.399 -7.820 -10.079 1.00 42.78 86 SER A CA 1
ATOM 650 C C . SER A 1 86 ? 19.283 -7.774 -11.143 1.00 42.78 86 SER A C 1
ATOM 652 O O . SER A 1 86 ? 19.565 -7.878 -12.338 1.00 42.78 86 SER A O 1
ATOM 654 N N . CYS A 1 87 ? 18.011 -7.604 -10.744 1.00 44.72 87 CYS A N 1
ATOM 655 C CA . CYS A 1 87 ? 16.886 -7.420 -11.657 1.00 44.72 87 CYS A CA 1
ATOM 656 C C . CYS A 1 87 ? 17.039 -6.103 -12.419 1.00 44.72 87 CYS A C 1
ATOM 658 O O . CYS A 1 87 ? 16.559 -5.051 -12.006 1.00 44.72 87 CYS A O 1
ATOM 660 N N . ALA A 1 88 ? 17.715 -6.241 -13.557 1.00 40.03 88 ALA A N 1
ATOM 661 C CA . ALA A 1 88 ? 17.450 -5.590 -14.824 1.00 40.03 88 ALA A CA 1
ATOM 662 C C . ALA A 1 88 ? 17.323 -4.065 -14.756 1.00 40.03 88 ALA A C 1
ATOM 664 O O . ALA A 1 88 ? 16.262 -3.530 -14.459 1.00 40.03 88 ALA A O 1
ATOM 665 N N . SER A 1 89 ? 18.426 -3.376 -15.069 1.00 43.44 89 SER A N 1
ATOM 666 C CA . SER A 1 89 ? 18.557 -2.415 -16.188 1.00 43.44 89 SER A CA 1
ATOM 667 C C . SER A 1 89 ? 17.336 -1.584 -16.650 1.00 43.44 89 SER A C 1
ATOM 669 O O . SER A 1 89 ? 17.291 -1.153 -17.798 1.00 43.44 89 SER A O 1
ATOM 671 N N . ALA A 1 90 ? 16.383 -1.269 -15.778 1.00 50.47 90 ALA A N 1
ATOM 672 C CA . ALA A 1 90 ? 15.265 -0.380 -16.047 1.00 50.47 90 ALA A CA 1
ATOM 673 C C . ALA A 1 90 ? 15.486 0.924 -15.259 1.00 50.47 90 ALA A C 1
ATOM 675 O O . ALA A 1 90 ? 15.529 0.893 -14.025 1.00 50.47 90 ALA A O 1
ATOM 676 N N . PRO A 1 91 ? 15.607 2.087 -15.927 1.00 51.00 91 PRO A N 1
ATOM 677 C CA . PRO A 1 91 ? 15.754 3.395 -15.277 1.00 51.00 91 PRO A CA 1
ATOM 678 C C . PRO A 1 91 ? 14.713 3.654 -14.175 1.00 51.00 91 PRO A C 1
ATOM 680 O O . PRO A 1 91 ? 15.016 4.297 -13.173 1.00 51.00 91 PRO A O 1
ATOM 683 N N . ALA A 1 92 ? 13.518 3.068 -14.313 1.00 50.47 92 AL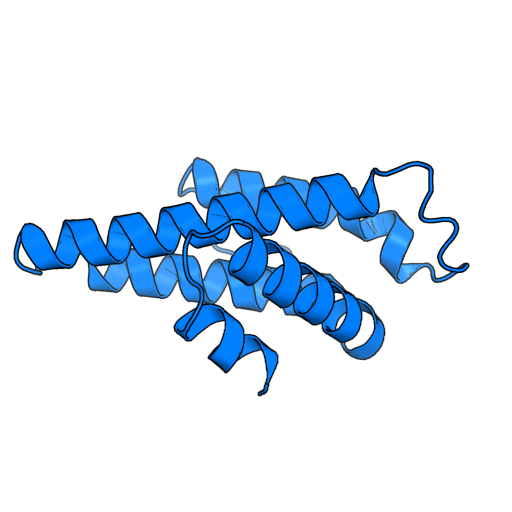A A N 1
ATOM 684 C CA . ALA A 1 92 ? 12.428 3.139 -13.347 1.00 50.47 92 ALA A CA 1
ATOM 685 C C . ALA A 1 92 ? 12.778 2.592 -11.946 1.00 50.47 92 ALA A C 1
ATOM 687 O O . ALA A 1 92 ? 12.244 3.099 -10.960 1.00 50.47 92 ALA A O 1
ATOM 688 N N . ILE A 1 93 ? 13.677 1.602 -11.837 1.00 50.72 93 ILE A N 1
ATOM 689 C CA . ILE A 1 93 ? 14.052 0.956 -10.563 1.00 50.72 93 ILE A CA 1
ATOM 690 C C . ILE A 1 93 ? 15.089 1.788 -9.790 1.00 50.72 93 ILE A C 1
ATOM 692 O O . ILE A 1 93 ? 15.084 1.788 -8.562 1.00 50.72 93 ILE A O 1
ATOM 696 N N . LYS A 1 94 ? 15.924 2.585 -10.473 1.00 54.72 94 LYS A N 1
ATOM 697 C CA . LYS A 1 94 ? 16.927 3.442 -9.808 1.00 54.72 94 LYS A CA 1
ATOM 698 C C . LYS A 1 94 ? 16.305 4.574 -8.985 1.00 54.72 94 LYS A C 1
ATOM 700 O O . LYS A 1 94 ? 16.883 4.988 -7.987 1.00 54.72 94 LYS A O 1
ATOM 705 N N . GLU A 1 95 ? 15.123 5.055 -9.371 1.00 55.06 95 GLU A N 1
ATOM 706 C CA . GLU A 1 95 ? 14.402 6.111 -8.641 1.00 55.06 95 GLU A CA 1
ATOM 707 C C . GLU A 1 95 ? 13.446 5.578 -7.561 1.00 55.06 95 GLU A C 1
ATOM 709 O O . GLU A 1 95 ? 12.925 6.348 -6.748 1.00 55.06 95 GLU A O 1
ATOM 714 N N . LEU A 1 96 ? 13.198 4.264 -7.549 1.00 58.78 96 LEU A N 1
ATOM 715 C CA . LEU A 1 96 ? 12.280 3.608 -6.617 1.00 58.78 96 LEU A CA 1
ATOM 716 C C . LEU A 1 96 ? 12.672 3.842 -5.143 1.00 58.78 96 LEU A C 1
ATOM 718 O O . LEU A 1 96 ? 11.789 4.230 -4.380 1.00 58.78 96 LEU A O 1
ATOM 722 N N . PRO A 1 97 ? 13.950 3.724 -4.722 1.00 61.28 97 PRO A N 1
ATOM 723 C CA . PRO A 1 97 ? 14.337 3.937 -3.325 1.00 61.28 97 PRO A CA 1
ATOM 724 C C . PRO A 1 97 ? 13.964 5.327 -2.793 1.00 61.28 97 PRO A C 1
ATOM 726 O O . PRO A 1 97 ? 13.381 5.442 -1.716 1.00 61.28 97 PRO A O 1
ATOM 729 N N . ALA A 1 98 ? 14.231 6.385 -3.567 1.00 64.25 98 ALA A N 1
ATOM 730 C CA . ALA A 1 98 ? 13.950 7.764 -3.163 1.00 64.25 98 ALA A CA 1
ATOM 731 C C . ALA A 1 98 ? 12.440 8.052 -3.094 1.00 64.25 98 ALA A C 1
ATOM 733 O O . ALA A 1 98 ? 11.954 8.650 -2.130 1.00 64.25 98 ALA A O 1
ATOM 734 N N . LYS A 1 99 ? 11.675 7.579 -4.086 1.00 63.72 99 LYS A N 1
ATOM 735 C CA . LYS A 1 99 ? 10.215 7.763 -4.142 1.00 63.72 99 LYS A CA 1
ATOM 736 C C . LYS A 1 99 ? 9.496 6.986 -3.042 1.0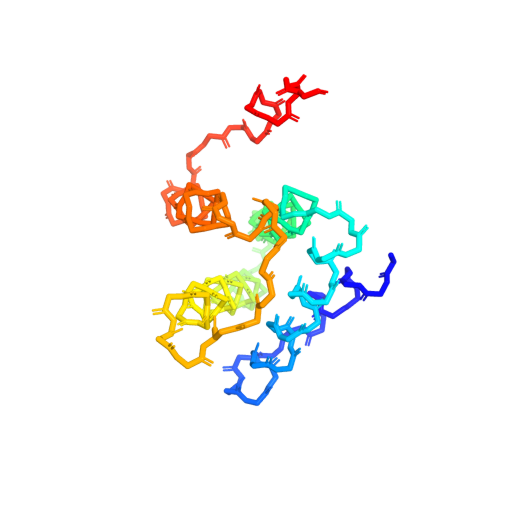0 63.72 99 LYS A C 1
ATOM 738 O O . LYS A 1 99 ? 8.557 7.500 -2.435 1.00 63.72 99 LYS A O 1
ATOM 743 N N . VAL A 1 100 ? 9.955 5.772 -2.747 1.00 63.94 100 VAL A N 1
ATOM 744 C CA . VAL A 1 100 ? 9.381 4.938 -1.689 1.00 63.94 100 VAL A CA 1
ATOM 745 C C . VAL A 1 100 ? 9.740 5.493 -0.303 1.00 63.94 100 VAL A C 1
ATOM 747 O O . VAL A 1 100 ? 8.872 5.537 0.567 1.00 63.94 100 VAL A O 1
ATOM 750 N N . ALA A 1 101 ? 10.959 6.008 -0.100 1.00 62.66 101 ALA A N 1
ATOM 751 C CA . ALA A 1 101 ? 11.349 6.674 1.146 1.00 62.66 101 ALA A CA 1
ATOM 752 C C . ALA A 1 101 ? 10.541 7.961 1.406 1.00 62.66 101 ALA A C 1
ATOM 754 O O . ALA A 1 101 ? 10.106 8.201 2.534 1.00 62.66 101 ALA A O 1
ATOM 755 N N . SER A 1 102 ? 10.280 8.760 0.364 1.00 63.62 102 SER A N 1
ATOM 756 C CA . SER A 1 102 ? 9.408 9.940 0.461 1.00 63.62 102 SER A CA 1
ATOM 757 C C . SER A 1 102 ? 7.975 9.553 0.850 1.00 63.62 102 SER A C 1
ATOM 759 O O . SER A 1 102 ? 7.423 10.067 1.824 1.00 63.62 102 SER A O 1
ATOM 761 N N . ALA A 1 103 ? 7.401 8.554 0.177 1.00 60.72 103 ALA A N 1
ATOM 762 C CA . ALA A 1 103 ? 6.071 8.044 0.497 1.00 60.72 103 ALA A CA 1
ATOM 763 C C . ALA A 1 103 ? 5.979 7.459 1.917 1.00 60.72 103 ALA A C 1
ATOM 765 O O . ALA A 1 103 ? 4.995 7.694 2.614 1.00 60.72 103 ALA A O 1
ATOM 766 N N . PHE A 1 104 ? 7.010 6.744 2.380 1.00 63.97 104 PHE A N 1
ATOM 767 C CA . PHE A 1 104 ? 7.099 6.265 3.759 1.00 63.97 104 PHE A CA 1
ATOM 768 C C . PHE A 1 104 ? 7.068 7.428 4.755 1.00 63.97 104 PHE A C 1
ATOM 770 O O . PHE A 1 104 ? 6.304 7.398 5.717 1.00 63.97 104 PHE A O 1
ATOM 777 N N . LYS A 1 105 ? 7.827 8.497 4.490 1.00 64.00 105 LYS A N 1
ATOM 778 C CA . LYS A 1 105 ? 7.826 9.708 5.315 1.00 64.00 105 LYS A CA 1
ATOM 779 C C . LYS A 1 105 ? 6.439 10.358 5.373 1.00 64.00 105 LYS A C 1
ATOM 781 O O . LYS A 1 105 ? 5.992 10.697 6.467 1.00 64.00 105 LYS A O 1
ATOM 786 N N . SER A 1 106 ? 5.725 10.465 4.250 1.00 64.69 106 SER A N 1
ATOM 787 C CA . SER A 1 106 ? 4.341 10.970 4.223 1.00 64.69 106 SER A CA 1
ATOM 788 C C . SER A 1 106 ? 3.367 10.071 4.992 1.00 64.69 106 SER A C 1
ATOM 790 O O . SER A 1 106 ? 2.482 10.565 5.691 1.00 64.69 106 SER A O 1
ATOM 792 N N . LEU A 1 107 ? 3.545 8.750 4.911 1.00 62.31 107 LEU A N 1
ATOM 793 C CA . LEU A 1 107 ? 2.710 7.772 5.610 1.00 62.31 107 LEU A CA 1
ATOM 794 C C . LEU A 1 107 ? 2.926 7.786 7.129 1.00 62.31 107 LEU A C 1
ATOM 796 O O . LEU A 1 107 ? 1.953 7.695 7.879 1.00 62.31 107 LEU A O 1
ATOM 800 N N . VAL A 1 108 ? 4.180 7.915 7.572 1.00 58.28 108 VAL A N 1
ATOM 801 C CA . VAL A 1 108 ? 4.575 7.925 8.989 1.00 58.28 108 VAL A CA 1
ATOM 802 C C . VAL A 1 108 ? 4.274 9.267 9.646 1.00 58.28 108 VAL A C 1
ATOM 804 O O . VAL A 1 108 ? 3.698 9.299 10.730 1.00 58.28 108 VAL A O 1
ATOM 807 N N . LEU A 1 109 ? 4.631 10.379 9.000 1.00 56.78 109 LEU A N 1
ATOM 808 C CA . LEU A 1 109 ? 4.476 11.713 9.587 1.00 56.78 109 LEU A CA 1
ATOM 809 C C . LEU A 1 109 ? 3.065 12.281 9.414 1.00 56.78 109 LEU A C 1
ATOM 811 O O . LEU A 1 109 ? 2.750 13.306 10.008 1.00 56.78 109 LEU A O 1
ATOM 815 N N . GLY A 1 110 ? 2.213 11.650 8.596 1.00 53.81 110 GLY A N 1
ATOM 816 C CA . GLY A 1 110 ? 0.853 12.124 8.330 1.00 53.81 110 GLY A CA 1
ATOM 817 C C . GLY A 1 110 ? 0.793 13.490 7.639 1.00 53.81 110 GLY A C 1
ATOM 818 O O . GLY A 1 110 ? -0.292 14.071 7.565 1.00 53.81 110 GLY A O 1
ATOM 819 N N . SER A 1 111 ? 1.936 13.968 7.143 1.00 52.56 111 SER A N 1
ATOM 820 C CA . SER A 1 111 ? 2.149 15.294 6.580 1.00 52.56 111 SER A CA 1
ATOM 821 C C . SER A 1 111 ? 2.510 15.174 5.103 1.00 52.56 111 SER A C 1
ATOM 823 O O . SER A 1 111 ? 3.505 14.539 4.754 1.00 52.56 111 SER A O 1
ATOM 825 N N . VAL A 1 112 ? 1.689 15.838 4.287 1.00 43.53 112 VAL A N 1
ATOM 826 C CA . VAL A 1 112 ? 1.906 16.402 2.940 1.00 43.53 112 VAL A CA 1
ATOM 827 C C . VAL A 1 112 ? 0.854 15.911 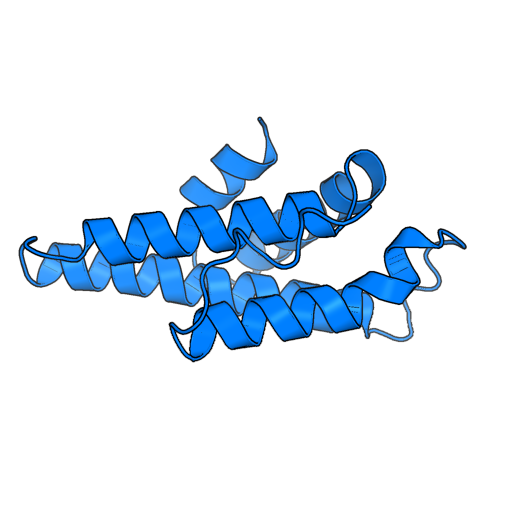1.928 1.00 43.53 112 VAL A C 1
ATOM 829 O O . VAL A 1 112 ? 0.695 14.704 1.731 1.00 43.53 112 VAL A O 1
ATOM 832 N N . PRO A 1 113 ? 0.130 16.837 1.264 1.00 42.47 113 PRO A N 1
ATOM 833 C CA . PRO A 1 113 ? -0.765 16.514 0.162 1.00 42.47 113 PRO A CA 1
ATOM 834 C C . PRO A 1 113 ? 0.039 15.937 -1.010 1.00 42.47 113 PRO A C 1
ATOM 836 O O . PRO A 1 113 ? 0.830 16.627 -1.647 1.00 42.47 113 PRO A O 1
ATOM 839 N N . VAL A 1 114 ? -0.216 14.670 -1.339 1.00 47.66 114 VAL A N 1
ATOM 840 C CA . VAL A 1 114 ? 0.396 13.934 -2.468 1.00 47.66 114 VAL A CA 1
ATOM 841 C C . VAL A 1 114 ? 0.119 14.581 -3.835 1.00 47.66 114 VAL A C 1
ATOM 843 O O . VAL A 1 114 ? 0.708 14.201 -4.843 1.00 47.66 114 VAL A O 1
ATOM 846 N N . ALA A 1 115 ? -0.753 15.588 -3.895 1.00 41.88 115 ALA A N 1
ATOM 847 C CA . ALA A 1 115 ? -1.166 16.222 -5.138 1.00 41.88 115 ALA A CA 1
ATOM 848 C C . ALA A 1 115 ? -0.054 17.022 -5.849 1.00 41.88 115 ALA A C 1
ATOM 850 O O . ALA A 1 115 ? -0.112 17.138 -7.073 1.00 41.88 115 ALA A O 1
ATOM 851 N N . SER A 1 116 ? 0.956 17.544 -5.138 1.00 38.12 116 SER A N 1
ATOM 852 C CA . SER A 1 116 ? 1.865 18.546 -5.731 1.00 38.12 116 SER A CA 1
ATOM 853 C C . SER A 1 116 ? 3.155 17.977 -6.343 1.00 38.12 116 SER A C 1
ATOM 855 O O . SER A 1 116 ? 3.636 18.491 -7.349 1.00 38.12 116 SER A O 1
ATOM 857 N N . GLU A 1 117 ? 3.712 16.886 -5.807 1.00 39.44 117 GLU A N 1
ATOM 858 C CA . GLU A 1 117 ? 5.038 16.399 -6.247 1.00 39.44 117 GLU A CA 1
ATOM 859 C C . GLU A 1 117 ? 4.996 15.361 -7.379 1.00 39.44 117 GLU A C 1
ATOM 861 O O . GLU A 1 117 ? 6.012 15.081 -8.008 1.00 39.44 117 GLU A O 1
ATOM 866 N N . PHE A 1 118 ? 3.822 14.813 -7.693 1.00 43.75 118 PHE A N 1
ATOM 867 C CA . PHE A 1 118 ? 3.676 13.783 -8.728 1.00 43.75 118 PHE A CA 1
ATOM 868 C C . PHE A 1 118 ? 3.182 14.306 -10.089 1.00 43.75 118 PHE A C 1
ATOM 870 O O . PHE A 1 118 ? 3.007 13.497 -10.999 1.00 43.75 118 PHE A O 1
ATOM 877 N N . HIS A 1 119 ? 2.972 15.621 -10.232 1.00 36.19 119 HIS A N 1
ATOM 878 C CA . HIS A 1 119 ? 2.438 16.271 -11.443 1.00 36.19 119 HIS A CA 1
ATOM 879 C C . HIS A 1 119 ? 3.499 16.851 -12.397 1.00 36.19 119 HIS A C 1
ATOM 881 O O . HIS A 1 119 ? 3.141 17.485 -13.385 1.00 36.19 119 HIS A O 1
ATOM 887 N N . LYS A 1 120 ? 4.795 16.650 -12.137 1.00 34.47 120 LYS A N 1
ATOM 888 C CA . LYS A 1 120 ? 5.860 17.032 -13.078 1.00 34.47 120 LYS A CA 1
ATOM 889 C C . LYS A 1 120 ? 6.600 15.795 -13.578 1.00 34.47 120 LYS A C 1
ATOM 891 O O . LYS A 1 120 ? 7.645 15.439 -13.041 1.00 34.47 120 LYS A O 1
ATOM 896 N N . ALA A 1 121 ? 6.023 15.143 -14.580 1.00 35.00 121 ALA A N 1
ATOM 897 C CA . ALA A 1 121 ? 6.718 14.293 -15.541 1.00 35.00 121 ALA A CA 1
ATOM 898 C C . ALA A 1 121 ? 5.989 14.413 -16.878 1.00 35.00 121 ALA A C 1
ATOM 900 O O . ALA A 1 121 ? 4.743 14.295 -16.851 1.00 35.00 121 ALA A O 1
#

Sequence (121 aa):
QQLQQELEELRGDKQSIKWVADKALEAAQAAGSSAVMRAIITRSSTLKEGAAGTDPAMAQLLQKKRINLLYLVNTILTIINSPDLSCASAPAIKELPAKVASAFKSLVLGSVPVASEFHKA

pLDDT: mean 74.83, std 17.61, range [34.47, 94.0]

Radius of gyration: 14.42 Å; chains: 1; bounding box: 38×33×35 Å

Organism: Haematococcus lacustris (NCBI:txid44745)